Protein AF-A0A183C475-F1 (afdb_monomer_lite)

Secondary structure (DSSP, 8-state):
-----SSSSHHHHHHHHHHHHHHHTEEEE-GGG-SS---TT-EEEEETTEEEEEEEEP-TTTEESTTS-EE---

Organism: Globodera pallida (NCBI:txid36090)

InterPro domains:
  IPR000742 EGF-like domain [PS50026] (30-69)

Foldseek 3Di:
DDDDDDDDDPPVVVCVVVVVVQVVQKDKDALVPAPQRAPDPWIWIDGPVDRVPIFTDEDPQQFDDRRSPHGHDD

pLDDT: mean 70.56, std 19.62, range [29.06, 93.31]

Radius of gyration: 17.19 Å; chains: 1; bounding box: 41×46×28 Å

Sequence (74 aa):
MEGTSERSASILEANLSFFVLRLTLAIVVWPSQCQVGCLNGGVCAFQREDPAQQKCICLIGIWEGDRCERKGRF

Structure (mmCIF, N/CA/C/O backbone):
data_AF-A0A183C475-F1
#
_entry.id   AF-A0A183C475-F1
#
loop_
_atom_site.group_PDB
_atom_site.id
_atom_site.type_symbol
_atom_site.label_atom_id
_atom_site.label_alt_id
_atom_site.label_comp_id
_atom_site.label_asym_id
_atom_site.label_entity_id
_atom_site.label_seq_id
_atom_site.pdbx_PDB_ins_code
_atom_site.Cartn_x
_atom_site.Cartn_y
_atom_site.Cartn_z
_atom_site.occupancy
_atom_site.B_iso_or_equiv
_atom_site.auth_seq_id
_atom_site.auth_comp_id
_atom_site.auth_asym_id
_atom_site.auth_atom_id
_atom_site.pdbx_PDB_model_num
ATOM 1 N N . MET A 1 1 ? -33.153 -36.524 -11.253 1.00 32.41 1 MET A N 1
ATOM 2 C CA . MET A 1 1 ? -32.900 -36.020 -12.616 1.00 32.41 1 MET A CA 1
ATOM 3 C C . MET A 1 1 ? -33.299 -34.553 -12.567 1.00 32.41 1 MET A C 1
ATOM 5 O O . MET A 1 1 ? -34.476 -34.290 -12.390 1.00 32.41 1 MET A O 1
ATOM 9 N N . GLU A 1 2 ? -32.368 -33.708 -12.115 1.00 35.56 2 GLU A N 1
ATOM 10 C CA . GLU A 1 2 ? -31.644 -32.715 -12.947 1.00 35.56 2 GLU A CA 1
ATOM 11 C C . GLU A 1 2 ? -32.571 -31.549 -13.359 1.00 35.56 2 GLU A C 1
ATOM 13 O O . GLU A 1 2 ? -33.634 -31.787 -13.906 1.00 35.56 2 GLU A O 1
ATOM 18 N N . GLY A 1 3 ? -32.278 -30.273 -13.097 1.00 29.06 3 GLY A N 1
ATOM 19 C CA . GLY A 1 3 ? -30.982 -29.670 -12.833 1.00 29.06 3 GLY A CA 1
ATOM 20 C C . GLY A 1 3 ? -31.053 -28.296 -12.162 1.00 29.06 3 GLY A C 1
ATOM 21 O O . GLY A 1 3 ? -32.088 -27.645 -12.051 1.00 29.06 3 GLY A O 1
ATOM 22 N N . THR A 1 4 ? -29.883 -27.922 -11.668 1.00 45.00 4 THR A N 1
ATOM 23 C CA . THR A 1 4 ? -29.498 -26.678 -11.013 1.00 45.00 4 THR A CA 1
ATOM 24 C C . THR A 1 4 ? -29.256 -25.562 -12.029 1.00 45.00 4 THR A C 1
ATOM 26 O O . THR A 1 4 ? -28.403 -25.709 -12.899 1.00 45.00 4 THR A O 1
ATOM 29 N N . SER A 1 5 ? -29.915 -24.419 -11.868 1.00 44.62 5 SER A N 1
ATOM 30 C CA . SER A 1 5 ? -29.460 -23.105 -12.343 1.00 44.62 5 SER A CA 1
ATOM 31 C C . SER A 1 5 ? -30.216 -22.039 -11.532 1.00 44.62 5 SER A C 1
ATOM 33 O O . SER A 1 5 ? -31.241 -22.365 -10.953 1.00 44.62 5 SER A O 1
ATOM 35 N N . GLU A 1 6 ? -29.725 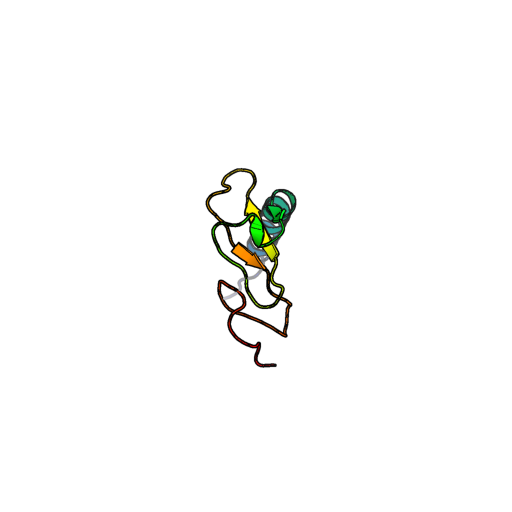-20.800 -11.453 1.00 40.94 6 GLU A N 1
ATOM 36 C CA . GLU A 1 6 ? -30.378 -19.619 -10.824 1.00 40.94 6 GLU A CA 1
ATOM 37 C C . GLU A 1 6 ? -30.029 -19.207 -9.368 1.00 40.94 6 GLU A C 1
ATOM 39 O O . GLU A 1 6 ? -30.726 -18.366 -8.807 1.00 40.94 6 GLU A O 1
ATOM 44 N N . ARG A 1 7 ? -28.934 -19.664 -8.729 1.00 40.56 7 ARG A N 1
ATOM 45 C CA . ARG A 1 7 ? -28.517 -19.106 -7.403 1.00 40.56 7 ARG A CA 1
ATOM 46 C C . ARG A 1 7 ? -27.158 -18.397 -7.324 1.00 40.56 7 ARG A C 1
ATOM 48 O O . ARG A 1 7 ? -26.801 -17.912 -6.255 1.00 40.56 7 ARG A O 1
ATOM 55 N N . SER A 1 8 ? -26.420 -18.257 -8.424 1.00 39.41 8 SER A N 1
ATOM 56 C CA . SER A 1 8 ? -25.016 -17.800 -8.361 1.00 39.41 8 SER A CA 1
ATOM 57 C C . SER A 1 8 ? -24.773 -16.316 -8.682 1.00 39.41 8 SER A C 1
ATOM 59 O O . SER A 1 8 ? -23.641 -15.862 -8.551 1.00 39.41 8 SER A O 1
ATOM 61 N N . ALA A 1 9 ? -25.787 -15.540 -9.081 1.00 37.47 9 ALA A N 1
ATOM 62 C CA . ALA A 1 9 ? -25.571 -14.176 -9.590 1.00 37.47 9 ALA A CA 1
ATOM 63 C C . ALA A 1 9 ? -25.565 -13.063 -8.517 1.00 37.47 9 ALA A C 1
ATOM 65 O O . ALA A 1 9 ? -25.014 -11.996 -8.758 1.00 37.47 9 ALA A O 1
ATOM 66 N N . SER A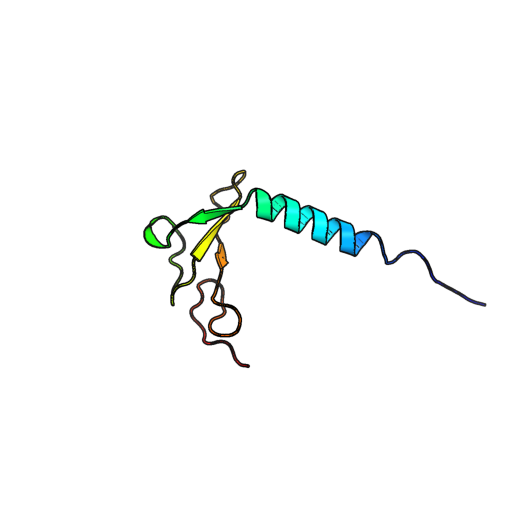 1 10 ? -26.126 -13.278 -7.321 1.00 33.91 10 SER A N 1
ATOM 67 C CA . SER A 1 10 ? -26.327 -12.184 -6.344 1.00 33.91 10 SER A CA 1
ATOM 68 C C . SER A 1 10 ? -25.204 -12.007 -5.312 1.00 33.91 10 SER A C 1
ATOM 70 O O . SER A 1 10 ? -25.119 -10.961 -4.675 1.00 33.91 10 SER A O 1
ATOM 72 N N . ILE A 1 11 ? -24.321 -12.995 -5.130 1.00 44.72 11 ILE A N 1
ATOM 73 C CA . ILE A 1 11 ? -23.240 -12.921 -4.125 1.00 44.72 11 ILE A CA 1
ATOM 74 C C . ILE A 1 11 ? -22.018 -12.165 -4.679 1.00 44.72 11 ILE A C 1
ATOM 76 O O . ILE A 1 11 ? -21.326 -11.476 -3.927 1.00 44.72 11 ILE A O 1
ATOM 80 N N . LEU A 1 12 ? -21.771 -12.231 -5.994 1.00 40.19 12 LEU A N 1
ATOM 81 C CA . LEU A 1 12 ? -20.664 -11.515 -6.639 1.00 40.19 12 LEU A CA 1
ATOM 82 C C . LEU A 1 12 ? -20.939 -10.000 -6.714 1.00 40.19 12 LEU A C 1
ATOM 84 O O . LEU A 1 12 ? -20.066 -9.206 -6.372 1.00 40.19 12 LEU A O 1
ATOM 88 N N . GLU A 1 13 ? -22.179 -9.609 -7.026 1.00 36.53 13 GLU A N 1
ATOM 89 C CA . GLU A 1 13 ? -22.638 -8.208 -7.070 1.00 36.53 13 GLU A CA 1
ATOM 90 C C . GLU A 1 13 ? -22.668 -7.543 -5.685 1.00 36.53 13 GLU A C 1
ATOM 92 O O . GLU A 1 13 ? -22.361 -6.357 -5.553 1.00 36.53 13 GLU A O 1
ATOM 97 N N . ALA A 1 14 ? -22.987 -8.299 -4.626 1.00 40.66 14 ALA A N 1
ATOM 98 C CA . ALA A 1 14 ? -22.962 -7.792 -3.255 1.00 40.66 14 ALA A CA 1
ATOM 99 C C . ALA A 1 14 ? -21.528 -7.531 -2.773 1.00 40.66 14 ALA A C 1
ATOM 101 O O . ALA A 1 14 ? -21.281 -6.509 -2.140 1.00 40.66 14 ALA A O 1
ATOM 102 N N . ASN A 1 15 ? -20.572 -8.405 -3.111 1.00 50.38 15 ASN A N 1
ATOM 103 C CA . ASN A 1 15 ? -19.159 -8.160 -2.823 1.00 50.38 15 ASN A CA 1
ATOM 104 C C . ASN A 1 15 ? -18.648 -6.967 -3.616 1.00 50.38 15 ASN A C 1
ATOM 106 O O . ASN A 1 15 ? -18.044 -6.095 -3.014 1.00 50.38 15 ASN A O 1
ATOM 110 N N . LEU A 1 16 ? -18.942 -6.878 -4.916 1.00 48.47 16 LEU A N 1
ATOM 111 C CA . LEU A 1 16 ? -18.535 -5.744 -5.742 1.00 48.47 16 LEU A CA 1
ATOM 112 C C . LEU A 1 16 ? -19.127 -4.429 -5.215 1.00 48.47 16 LEU A C 1
ATOM 114 O O . LEU A 1 16 ? -18.396 -3.463 -5.051 1.00 48.47 16 LEU A O 1
ATOM 118 N N . SER A 1 17 ? -20.408 -4.412 -4.836 1.00 52.03 17 SER A N 1
ATOM 119 C CA . SER A 1 17 ? -21.074 -3.238 -4.254 1.00 52.03 17 SER A CA 1
ATOM 120 C C . SER A 1 17 ? -20.516 -2.859 -2.880 1.00 52.03 17 SER A C 1
ATOM 122 O O . SER A 1 17 ? -20.307 -1.680 -2.613 1.00 52.03 17 SER A O 1
ATOM 124 N N . PHE A 1 18 ? -20.224 -3.830 -2.008 1.00 53.34 18 PHE A N 1
ATOM 125 C CA . PHE A 1 18 ? -19.621 -3.574 -0.694 1.00 53.34 18 PHE A CA 1
ATOM 126 C C . PHE A 1 18 ? -18.158 -3.130 -0.826 1.00 53.34 18 PHE A C 1
ATOM 128 O O . PHE A 1 18 ? -17.723 -2.235 -0.107 1.00 53.34 18 PHE A O 1
ATOM 135 N N . PHE A 1 19 ? -17.410 -3.711 -1.770 1.00 53.12 19 PHE A N 1
ATOM 136 C CA . PHE A 1 19 ? -16.035 -3.333 -2.099 1.00 53.12 19 PHE A CA 1
ATOM 137 C C . PHE A 1 19 ? -15.993 -1.923 -2.690 1.00 53.12 19 PHE A C 1
ATOM 139 O O . PHE A 1 19 ? -15.180 -1.124 -2.246 1.00 53.12 19 PHE A O 1
ATOM 146 N N . VAL A 1 20 ? -16.905 -1.585 -3.610 1.00 54.41 20 VAL A N 1
ATOM 147 C CA . VAL A 1 20 ? -17.058 -0.242 -4.196 1.00 54.41 20 VAL A CA 1
ATOM 148 C C . VAL A 1 20 ? -17.473 0.775 -3.129 1.00 54.41 20 VAL A C 1
ATOM 150 O O . VAL A 1 20 ? -16.851 1.829 -3.046 1.00 54.41 20 VAL A O 1
ATOM 153 N N . LEU A 1 21 ? -18.435 0.450 -2.258 1.00 50.88 21 LEU A N 1
ATOM 154 C CA . LEU A 1 21 ? -18.864 1.319 -1.153 1.00 50.88 21 LEU A CA 1
ATOM 155 C C . LEU A 1 21 ? -17.725 1.573 -0.144 1.00 50.88 21 LEU A C 1
ATOM 157 O O . LEU A 1 21 ? -17.509 2.706 0.289 1.00 50.88 21 LEU A O 1
ATOM 161 N N . ARG A 1 22 ? -16.948 0.534 0.191 1.00 54.72 22 ARG A N 1
ATOM 162 C CA . ARG A 1 22 ? -15.748 0.635 1.043 1.00 54.72 22 ARG A CA 1
ATOM 163 C C . ARG A 1 22 ? -14.626 1.419 0.357 1.00 54.72 22 ARG A C 1
ATOM 165 O O . ARG A 1 22 ? -13.957 2.203 1.019 1.00 54.72 22 ARG A O 1
ATOM 172 N N . LEU A 1 23 ? -14.450 1.266 -0.957 1.00 53.03 23 LEU A N 1
ATOM 173 C CA . LEU A 1 23 ? -13.500 2.049 -1.759 1.00 53.03 23 LEU A CA 1
ATOM 174 C C . LEU A 1 23 ? -13.887 3.528 -1.828 1.00 53.03 23 LEU A C 1
ATOM 176 O O . LEU A 1 23 ? -13.007 4.374 -1.726 1.00 53.03 23 LEU A O 1
ATOM 180 N N . THR A 1 24 ? -15.176 3.869 -1.920 1.00 59.69 24 THR A N 1
ATOM 181 C CA . THR A 1 24 ? -15.624 5.273 -1.855 1.00 59.69 24 THR A CA 1
ATOM 182 C C . THR A 1 24 ? -15.404 5.927 -0.486 1.00 59.69 24 THR A C 1
ATOM 184 O O . THR A 1 24 ? -15.375 7.153 -0.394 1.00 59.69 24 THR A O 1
ATOM 187 N N . LEU A 1 25 ? -15.210 5.133 0.573 1.00 65.56 25 LEU A N 1
ATOM 188 C CA . LEU A 1 25 ? -14.844 5.595 1.918 1.00 65.56 25 LEU A CA 1
ATOM 189 C C . LEU A 1 25 ? -13.341 5.457 2.210 1.00 65.56 25 LEU A C 1
ATOM 191 O O . LEU A 1 25 ? -12.888 5.849 3.289 1.00 65.56 25 LEU A O 1
ATOM 195 N N . ALA A 1 26 ? -12.561 4.932 1.261 1.00 70.56 26 ALA A N 1
ATOM 196 C CA . ALA A 1 26 ? -11.121 4.819 1.397 1.00 70.56 26 ALA A CA 1
ATOM 197 C C . ALA A 1 26 ? -10.466 6.179 1.135 1.00 70.56 26 ALA A C 1
ATOM 199 O O . ALA A 1 26 ? -10.648 6.798 0.085 1.00 70.56 26 ALA A O 1
ATOM 200 N N . ILE A 1 27 ? -9.689 6.646 2.104 1.00 75.88 27 ILE A N 1
ATOM 201 C CA . ILE A 1 27 ? -8.893 7.861 1.973 1.00 75.88 27 ILE A CA 1
ATOM 202 C C . ILE A 1 27 ? -7.515 7.439 1.471 1.00 75.88 27 ILE A C 1
ATOM 204 O O . ILE A 1 27 ? -6.868 6.581 2.072 1.00 75.88 27 ILE A O 1
ATOM 208 N N . VAL A 1 28 ? -7.079 8.035 0.360 1.00 79.38 28 VAL A N 1
ATOM 209 C CA . VAL A 1 28 ? -5.751 7.803 -0.218 1.00 79.38 28 VAL A CA 1
ATOM 210 C C . VAL A 1 28 ? -4.835 8.954 0.174 1.00 79.38 28 VAL A C 1
ATOM 212 O O . VAL A 1 28 ? -5.157 10.118 -0.066 1.00 79.38 28 VAL A O 1
ATOM 215 N N . VAL A 1 29 ? -3.694 8.629 0.776 1.00 77.81 29 VAL A N 1
ATOM 216 C CA . VAL A 1 29 ? -2.703 9.603 1.252 1.00 77.81 29 VAL A CA 1
ATOM 217 C C . VAL A 1 29 ? -1.299 9.276 0.755 1.00 77.81 29 VAL A C 1
ATOM 219 O O . VAL A 1 29 ? -1.004 8.168 0.294 1.00 77.81 29 VAL A O 1
ATOM 222 N N . TRP A 1 30 ? -0.406 10.258 0.884 1.00 72.00 30 TRP A N 1
ATOM 223 C CA . TRP A 1 30 ? 1.014 10.070 0.606 1.00 72.00 30 TRP A CA 1
ATOM 224 C C . TRP A 1 30 ? 1.669 9.115 1.618 1.00 72.00 30 TRP A C 1
ATOM 226 O O . TRP A 1 30 ? 1.308 9.133 2.797 1.00 72.00 30 TRP A O 1
ATOM 236 N N . PRO A 1 31 ? 2.688 8.331 1.206 1.00 70.62 31 PRO A N 1
ATOM 237 C CA . PRO A 1 31 ? 3.344 7.351 2.077 1.00 70.62 31 PRO A CA 1
ATOM 238 C C . PRO A 1 31 ? 3.934 7.938 3.363 1.00 70.62 31 PRO A C 1
ATOM 240 O O . PRO A 1 31 ? 3.992 7.249 4.373 1.00 70.62 31 PRO A O 1
ATOM 243 N N . SER A 1 32 ? 4.340 9.212 3.352 1.00 71.44 32 SER A N 1
ATOM 244 C CA . SER A 1 32 ? 4.891 9.912 4.522 1.00 71.44 32 SER A CA 1
ATOM 245 C C . SER A 1 32 ? 3.893 10.094 5.670 1.00 71.44 32 SER A C 1
ATOM 247 O O . SER A 1 32 ? 4.305 10.376 6.790 1.00 71.44 32 SER A O 1
ATOM 249 N N . GLN A 1 33 ? 2.595 9.947 5.400 1.00 72.06 33 GLN A N 1
ATOM 250 C CA . GLN A 1 33 ? 1.513 10.098 6.377 1.00 72.06 33 GLN A CA 1
ATOM 251 C C . GLN A 1 33 ? 0.985 8.747 6.882 1.00 72.06 33 GLN A C 1
ATOM 253 O O . GLN A 1 33 ? 0.060 8.702 7.691 1.00 72.06 33 GLN A O 1
ATOM 258 N N . CYS A 1 34 ? 1.549 7.645 6.393 1.00 76.31 34 CYS A N 1
ATOM 259 C CA . CYS A 1 34 ? 1.096 6.296 6.684 1.00 76.31 34 CYS A CA 1
ATOM 260 C C . CYS A 1 34 ? 2.028 5.637 7.715 1.00 76.31 34 CYS A C 1
ATOM 262 O O . CYS A 1 34 ? 3.243 5.827 7.666 1.00 76.31 34 CYS A O 1
ATOM 264 N N . GLN A 1 35 ? 1.480 4.853 8.650 1.00 80.12 35 GLN A N 1
ATOM 265 C CA . GLN A 1 35 ? 2.298 4.047 9.565 1.00 80.12 35 GLN A CA 1
ATOM 266 C C . GLN A 1 35 ? 2.959 2.892 8.807 1.00 80.12 35 GLN A C 1
ATOM 268 O O . GLN A 1 35 ? 4.104 2.538 9.093 1.00 80.12 35 GLN A O 1
ATOM 273 N N . VAL A 1 36 ? 2.268 2.334 7.803 1.00 78.25 36 VAL A N 1
ATOM 274 C CA . VAL A 1 36 ? 2.870 1.384 6.864 1.00 78.25 36 VAL A CA 1
ATOM 275 C C . VAL A 1 36 ? 3.572 2.143 5.733 1.00 78.25 36 VAL A C 1
ATOM 277 O O . VAL A 1 36 ? 2.957 2.807 4.903 1.00 78.25 36 VAL A O 1
ATOM 280 N N . GLY A 1 37 ? 4.904 2.087 5.703 1.00 86.56 37 GLY A N 1
ATOM 281 C CA . GLY A 1 37 ? 5.684 2.774 4.672 1.00 86.56 37 GLY A CA 1
ATOM 282 C C . GLY A 1 37 ? 5.578 2.065 3.320 1.00 86.56 37 GLY A C 1
ATOM 283 O O . GLY A 1 37 ? 6.294 1.085 3.098 1.00 86.56 37 GLY A O 1
ATOM 284 N N . CYS A 1 38 ? 4.720 2.540 2.419 1.00 90.12 38 CYS A N 1
ATOM 285 C CA . CYS A 1 38 ? 4.612 1.997 1.062 1.00 90.12 38 CYS A CA 1
ATOM 286 C C . CYS A 1 38 ? 5.869 2.322 0.240 1.00 90.12 38 CYS A C 1
ATOM 288 O O . CYS A 1 38 ? 6.338 3.461 0.229 1.00 90.12 38 CYS A O 1
ATOM 290 N N . LEU A 1 39 ? 6.434 1.313 -0.424 1.00 90.56 39 LEU A N 1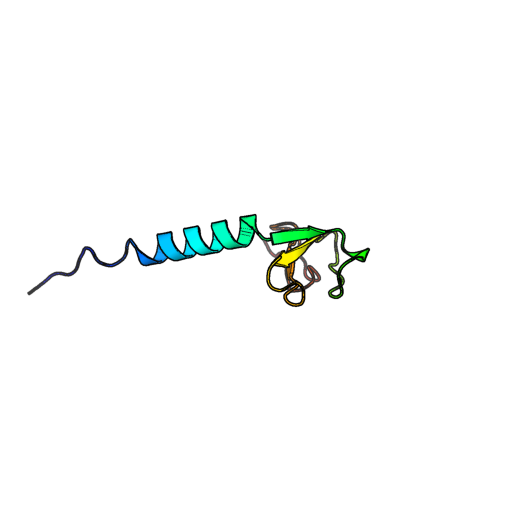
ATOM 291 C CA . LEU A 1 39 ? 7.663 1.425 -1.211 1.00 90.56 39 LEU A CA 1
ATOM 292 C C . LEU A 1 39 ? 7.354 1.594 -2.703 1.00 90.56 39 LEU A C 1
ATOM 294 O O . LEU A 1 39 ? 6.213 1.461 -3.141 1.00 90.56 39 LEU A O 1
ATOM 298 N N . ASN A 1 40 ? 8.392 1.893 -3.488 1.00 90.62 40 ASN A N 1
ATOM 299 C CA . ASN A 1 40 ? 8.364 1.866 -4.956 1.00 90.62 40 ASN A CA 1
ATOM 300 C C . ASN A 1 40 ? 7.217 2.668 -5.607 1.00 90.62 40 ASN A C 1
ATOM 302 O O . ASN A 1 40 ? 6.687 2.284 -6.648 1.00 90.62 40 ASN A O 1
ATOM 306 N N . GLY A 1 41 ? 6.838 3.796 -4.997 1.00 83.75 41 GLY A N 1
ATOM 307 C CA . GLY A 1 41 ? 5.779 4.671 -5.510 1.00 83.75 41 GLY A CA 1
ATOM 308 C C . GLY A 1 41 ? 4.353 4.181 -5.235 1.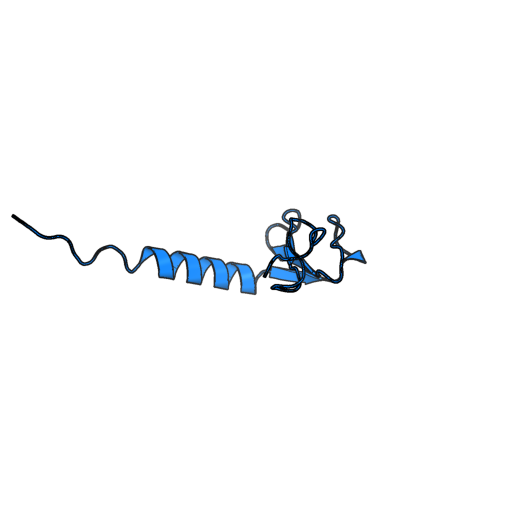00 83.75 41 GLY A C 1
ATOM 309 O O . GLY A 1 41 ? 3.417 4.722 -5.816 1.00 83.75 41 GLY A O 1
ATOM 310 N N . GLY A 1 42 ? 4.174 3.180 -4.366 1.00 87.19 42 GLY A N 1
ATOM 311 C CA . GLY A 1 42 ? 2.858 2.797 -3.863 1.00 87.19 42 GLY A CA 1
ATOM 312 C C . GLY A 1 42 ? 2.220 3.905 -3.022 1.00 87.19 42 GLY A C 1
ATOM 313 O O . GLY A 1 42 ? 2.916 4.697 -2.387 1.00 87.19 42 GLY A O 1
ATOM 314 N N . VAL A 1 43 ? 0.889 3.948 -3.002 1.00 88.19 43 VAL A N 1
ATOM 315 C CA . VAL A 1 43 ? 0.106 4.899 -2.195 1.00 88.19 43 VAL A CA 1
ATOM 316 C C . VAL A 1 43 ? -0.546 4.188 -1.017 1.00 88.19 43 VAL A C 1
ATOM 318 O O . VAL A 1 43 ? -0.841 2.998 -1.096 1.00 88.19 43 VAL A O 1
ATOM 321 N N . CYS A 1 44 ? -0.770 4.902 0.081 1.00 87.44 44 CYS A N 1
ATOM 322 C CA . CYS A 1 44 ? -1.421 4.337 1.257 1.00 87.44 44 CYS A CA 1
ATOM 323 C C . CYS A 1 44 ? -2.920 4.626 1.211 1.00 87.44 44 CYS A C 1
ATOM 325 O O . CYS A 1 44 ? -3.328 5.769 1.006 1.00 87.44 44 CYS A O 1
ATOM 327 N N . ALA A 1 45 ? -3.727 3.591 1.414 1.00 86.75 45 ALA A N 1
ATOM 328 C CA . ALA A 1 45 ? -5.171 3.679 1.523 1.00 86.75 45 ALA A CA 1
ATOM 329 C C . ALA A 1 45 ? -5.622 3.121 2.874 1.00 86.75 45 ALA A C 1
ATOM 331 O O . ALA A 1 45 ? -5.157 2.068 3.311 1.00 86.75 45 ALA A O 1
ATOM 332 N N . PHE A 1 46 ? -6.549 3.810 3.525 1.00 83.25 46 PHE A N 1
ATOM 333 C CA . PHE A 1 46 ? -7.178 3.340 4.757 1.00 83.25 46 PHE A CA 1
ATOM 334 C C . PHE A 1 46 ? -8.665 3.668 4.752 1.00 83.25 46 PHE A C 1
ATOM 336 O O . PHE A 1 46 ? -9.116 4.569 4.042 1.00 83.25 46 PHE A O 1
ATOM 343 N N . GLN A 1 47 ? -9.435 2.916 5.531 1.00 80.06 47 GLN A N 1
ATOM 344 C CA . GLN A 1 47 ? -10.868 3.154 5.655 1.00 80.06 47 GLN A CA 1
ATOM 345 C C . GLN A 1 47 ? -11.110 4.332 6.591 1.00 80.06 47 GLN A C 1
ATOM 347 O O . GLN A 1 47 ? -10.478 4.430 7.641 1.00 80.06 47 GLN A O 1
ATOM 352 N N . ARG A 1 48 ? -12.043 5.218 6.240 1.00 75.06 48 ARG A N 1
ATOM 353 C CA . ARG A 1 48 ? -12.418 6.338 7.112 1.00 75.06 48 ARG A CA 1
ATOM 354 C C . ARG A 1 48 ? -12.889 5.859 8.488 1.00 75.06 48 ARG A C 1
ATOM 356 O O . ARG A 1 48 ? -12.583 6.502 9.486 1.00 75.06 48 ARG A O 1
ATOM 363 N N . GLU A 1 49 ? -13.628 4.754 8.532 1.00 80.38 49 GLU A N 1
ATOM 364 C CA . GLU A 1 49 ? -14.204 4.203 9.762 1.00 80.38 49 GLU A CA 1
ATOM 365 C C . GLU A 1 49 ? -13.160 3.508 10.646 1.00 80.38 49 GLU A C 1
ATOM 367 O O . GLU A 1 49 ? -13.363 3.400 11.853 1.00 80.38 49 GLU A O 1
ATOM 372 N N . ASP A 1 50 ? -12.055 3.046 10.056 1.00 76.69 50 ASP A N 1
ATOM 373 C CA . ASP A 1 50 ? -10.957 2.390 10.764 1.00 76.69 50 ASP A CA 1
ATOM 374 C C . ASP A 1 50 ? -9.604 2.751 10.120 1.00 76.69 50 ASP A C 1
ATOM 376 O O . ASP A 1 50 ? -9.093 2.024 9.256 1.00 76.69 50 ASP A O 1
ATOM 380 N N . PRO A 1 51 ? -9.001 3.883 10.528 1.00 77.75 51 PRO A N 1
ATOM 381 C CA . PRO A 1 51 ? -7.731 4.344 9.982 1.00 77.75 51 PRO A CA 1
ATOM 382 C C . PRO A 1 51 ? -6.535 3.476 10.399 1.00 77.75 51 PRO A C 1
ATOM 384 O O . PRO A 1 51 ? -5.454 3.645 9.833 1.00 77.75 51 PRO A O 1
ATOM 387 N N . ALA A 1 52 ? -6.701 2.546 11.352 1.00 81.88 52 ALA A N 1
ATOM 388 C CA . ALA A 1 52 ? -5.654 1.592 11.713 1.00 81.88 52 ALA A CA 1
ATOM 389 C C . ALA A 1 52 ? -5.479 0.511 10.636 1.00 81.88 52 ALA A C 1
ATOM 391 O O . ALA A 1 52 ? -4.391 -0.047 10.480 1.00 81.88 52 ALA A O 1
ATOM 392 N N . GLN A 1 53 ? -6.522 0.237 9.845 1.00 82.81 53 GLN A N 1
ATOM 393 C CA . GLN A 1 53 ? -6.437 -0.694 8.729 1.00 82.81 53 GLN A CA 1
ATOM 394 C C . GLN A 1 53 ? -5.870 -0.007 7.480 1.00 82.81 53 GLN A C 1
ATOM 396 O O . GLN A 1 53 ? -6.585 0.333 6.535 1.00 82.81 53 GLN A O 1
ATOM 401 N N . GLN A 1 54 ? -4.553 0.178 7.479 1.00 84.06 54 GLN A N 1
ATOM 402 C CA . GLN A 1 54 ? -3.817 0.752 6.358 1.00 84.06 54 GLN A CA 1
ATOM 403 C C . GLN A 1 54 ? -3.357 -0.335 5.382 1.00 84.06 54 GLN A C 1
ATOM 405 O O . GLN A 1 54 ? -2.861 -1.387 5.788 1.00 84.06 54 GLN A O 1
ATOM 410 N N . LYS A 1 55 ? -3.497 -0.077 4.082 1.00 86.81 55 LYS A N 1
ATOM 411 C CA . LYS A 1 55 ? -3.014 -0.942 3.000 1.00 86.81 55 LYS A CA 1
ATOM 412 C C . LYS A 1 55 ? -2.254 -0.127 1.965 1.00 86.81 55 LYS A C 1
ATOM 414 O O . LYS A 1 55 ? -2.636 1.000 1.656 1.00 86.81 55 LYS A O 1
ATOM 419 N N . CYS A 1 56 ? -1.215 -0.718 1.388 1.00 89.06 56 CYS A N 1
ATOM 420 C CA . CYS A 1 56 ? -0.539 -0.132 0.240 1.00 89.06 56 CYS A CA 1
ATOM 421 C C . CYS A 1 56 ? -1.225 -0.557 -1.059 1.00 89.06 56 CYS A C 1
ATOM 423 O O . CYS A 1 56 ? -1.518 -1.732 -1.272 1.00 89.06 56 CYS A O 1
ATOM 425 N N . ILE A 1 57 ? -1.461 0.411 -1.938 1.00 88.50 57 ILE A N 1
ATOM 426 C CA . ILE A 1 57 ? -1.892 0.185 -3.312 1.00 88.50 57 ILE A CA 1
ATOM 427 C C . ILE A 1 57 ? -0.673 0.358 -4.209 1.00 88.50 57 ILE A C 1
ATOM 429 O O . ILE A 1 57 ? -0.060 1.427 -4.259 1.00 88.50 57 ILE A O 1
ATOM 433 N N . CYS A 1 58 ? -0.321 -0.720 -4.899 1.00 90.12 58 CYS A N 1
ATOM 434 C CA . CYS A 1 58 ? 0.858 -0.788 -5.748 1.00 90.12 58 CYS A CA 1
ATOM 435 C C . CYS A 1 58 ? 0.543 -0.413 -7.193 1.00 90.12 58 CYS A C 1
ATOM 437 O O . CYS A 1 58 ? -0.595 -0.520 -7.653 1.00 90.12 58 CY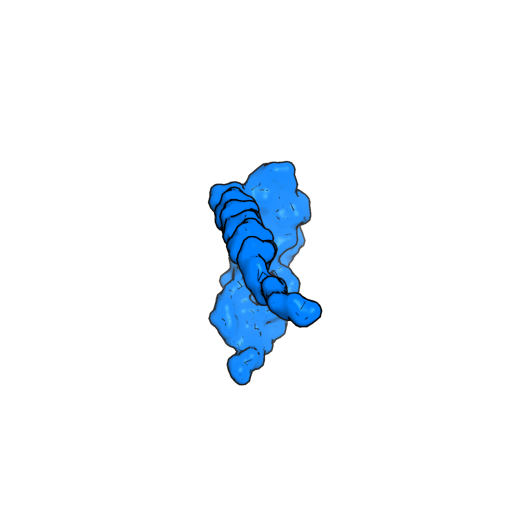S A O 1
ATOM 439 N N . LEU A 1 59 ? 1.580 -0.008 -7.927 1.00 87.12 59 LEU A N 1
ATOM 440 C CA . LEU A 1 59 ? 1.500 0.177 -9.372 1.00 87.12 59 LEU A CA 1
ATOM 441 C C . LEU A 1 59 ? 1.243 -1.180 -10.034 1.00 87.12 59 LEU A C 1
ATOM 443 O O . LEU A 1 59 ? 2.143 -2.019 -10.116 1.00 87.12 59 LEU A O 1
ATOM 447 N N . ILE A 1 60 ? -0.001 -1.381 -10.473 1.00 86.50 60 ILE A N 1
ATOM 448 C CA . ILE A 1 60 ? -0.508 -2.648 -11.005 1.00 86.50 60 ILE A CA 1
ATOM 449 C C . ILE A 1 60 ? 0.402 -3.157 -12.127 1.00 86.50 60 ILE A C 1
ATOM 451 O O . ILE A 1 60 ? 0.772 -2.417 -13.037 1.00 86.50 60 ILE A O 1
ATOM 455 N N . GLY A 1 61 ? 0.777 -4.433 -12.036 1.00 83.25 61 GLY A N 1
ATOM 456 C CA . GLY A 1 61 ? 1.678 -5.103 -12.972 1.00 83.25 61 GLY A CA 1
ATOM 457 C C . GLY A 1 61 ? 3.164 -4.836 -12.713 1.00 83.25 61 GLY A C 1
ATOM 458 O O . GLY A 1 61 ? 3.986 -5.685 -13.019 1.00 83.25 61 GLY A O 1
ATOM 459 N N . ILE A 1 62 ? 3.542 -3.716 -12.092 1.00 90.44 62 ILE A N 1
ATOM 460 C CA . ILE A 1 62 ? 4.957 -3.355 -11.901 1.00 90.44 62 ILE A CA 1
ATOM 461 C C . ILE A 1 62 ? 5.473 -3.794 -10.530 1.00 90.44 62 ILE A C 1
ATOM 463 O O . ILE A 1 62 ? 6.571 -4.345 -10.436 1.00 90.44 62 ILE A O 1
ATOM 467 N N . TRP A 1 6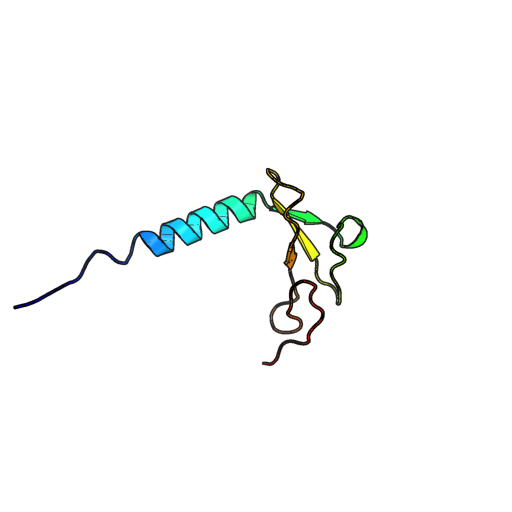3 ? 4.693 -3.557 -9.474 1.00 92.19 63 TRP A N 1
ATOM 468 C CA . TRP A 1 63 ? 5.061 -3.861 -8.090 1.00 92.19 63 TRP A CA 1
ATOM 469 C C . TRP A 1 63 ? 3.908 -4.549 -7.356 1.00 92.19 63 TRP A C 1
ATOM 471 O O . TRP A 1 63 ? 2.739 -4.256 -7.595 1.00 92.19 63 TRP A O 1
ATOM 481 N N . GLU A 1 64 ? 4.246 -5.454 -6.446 1.00 91.25 64 GLU A N 1
ATOM 482 C CA . GLU A 1 64 ? 3.332 -6.281 -5.665 1.00 91.25 64 GLU A CA 1
ATOM 483 C C . GLU A 1 64 ? 3.887 -6.539 -4.252 1.00 91.25 64 GLU A C 1
ATOM 485 O O . GLU A 1 64 ? 5.046 -6.237 -3.952 1.00 91.25 64 GLU A O 1
ATOM 490 N N . GLY A 1 65 ? 3.055 -7.120 -3.385 1.00 88.94 65 GLY A N 1
ATOM 491 C CA . GLY A 1 65 ? 3.357 -7.318 -1.964 1.00 88.94 65 GLY A CA 1
ATOM 492 C C . GLY A 1 65 ? 2.672 -6.289 -1.068 1.00 88.94 65 GLY A C 1
ATOM 493 O O . GLY A 1 65 ? 2.125 -5.296 -1.550 1.00 88.94 65 GLY A O 1
ATOM 494 N N . ASP A 1 66 ? 2.696 -6.535 0.241 1.00 89.88 66 ASP A N 1
ATOM 495 C CA . ASP A 1 66 ? 1.961 -5.734 1.231 1.00 89.88 66 ASP A CA 1
ATOM 496 C C . ASP A 1 66 ? 2.454 -4.284 1.303 1.00 89.88 66 ASP A C 1
ATOM 498 O O . ASP A 1 66 ? 1.716 -3.387 1.713 1.00 89.88 66 ASP A O 1
ATOM 502 N N . ARG A 1 67 ? 3.704 -4.042 0.891 1.00 92.00 67 ARG A N 1
ATOM 503 C CA . ARG A 1 67 ? 4.345 -2.725 0.853 1.00 92.00 67 ARG A CA 1
ATOM 504 C C . ARG A 1 67 ? 4.856 -2.364 -0.538 1.00 92.00 67 ARG A C 1
ATOM 506 O O . ARG A 1 67 ? 5.645 -1.427 -0.655 1.00 92.00 67 ARG A O 1
ATOM 513 N N . CYS A 1 68 ? 4.413 -3.064 -1.581 1.00 92.25 68 CYS A N 1
ATOM 514 C CA . CYS A 1 68 ? 4.899 -2.895 -2.954 1.00 92.25 68 CYS A CA 1
ATOM 515 C C . CYS A 1 68 ? 6.406 -3.154 -3.100 1.00 92.25 68 CYS A C 1
ATOM 517 O O . CYS A 1 68 ? 7.089 -2.525 -3.906 1.00 92.25 68 CYS A O 1
ATOM 519 N N . GLU A 1 69 ? 6.948 -4.054 -2.285 1.00 93.19 69 GLU A N 1
ATOM 520 C CA . GLU A 1 69 ? 8.375 -4.339 -2.181 1.00 93.19 69 GLU A CA 1
ATOM 521 C C . GLU A 1 69 ? 8.888 -5.316 -3.247 1.00 93.19 69 GLU A C 1
ATOM 523 O O . GLU A 1 69 ? 10.091 -5.365 -3.510 1.00 93.19 69 GLU A O 1
ATOM 528 N N . ARG A 1 70 ? 7.996 -6.080 -3.884 1.00 93.31 70 ARG A N 1
ATOM 529 C CA . ARG A 1 70 ? 8.356 -7.088 -4.887 1.00 93.31 70 ARG A CA 1
ATOM 530 C C . ARG A 1 70 ? 7.980 -6.611 -6.278 1.00 93.31 70 ARG A C 1
ATOM 532 O O . ARG A 1 70 ? 6.945 -5.989 -6.472 1.00 93.31 70 ARG A O 1
ATOM 539 N N . LYS A 1 71 ? 8.820 -6.909 -7.266 1.00 91.88 71 LYS A N 1
ATOM 540 C CA . LYS A 1 71 ? 8.528 -6.592 -8.666 1.00 91.88 71 LYS A CA 1
ATOM 541 C C . LYS A 1 71 ? 7.495 -7.586 -9.199 1.00 91.88 71 LYS A C 1
ATOM 543 O O . LYS A 1 71 ? 7.688 -8.792 -9.037 1.00 91.88 71 LYS A O 1
ATOM 548 N N . GLY A 1 72 ? 6.429 -7.077 -9.812 1.00 84.69 72 GLY A N 1
ATOM 549 C CA . GLY A 1 72 ? 5.394 -7.886 -10.445 1.00 84.69 72 GLY A CA 1
ATOM 550 C C . GLY A 1 72 ? 6.011 -8.778 -11.518 1.00 84.69 72 GLY A C 1
ATOM 551 O O . GLY A 1 72 ? 6.831 -8.323 -12.323 1.00 84.69 72 GLY A O 1
ATOM 552 N N . ARG A 1 73 ? 5.667 -10.066 -11.496 1.00 75.12 73 ARG A N 1
ATOM 553 C CA . ARG A 1 73 ? 5.984 -10.976 -12.600 1.00 75.12 73 ARG A CA 1
ATOM 554 C C . ARG A 1 73 ? 4.816 -10.926 -13.580 1.00 75.12 73 ARG A C 1
ATOM 556 O O . ARG A 1 73 ? 3.710 -11.306 -13.207 1.00 75.12 73 ARG A O 1
ATOM 563 N N . PHE A 1 74 ? 5.076 -10.408 -14.776 1.00 60.94 74 PHE A N 1
ATOM 564 C CA . PHE A 1 74 ? 4.150 -10.441 -15.908 1.00 60.94 74 PHE A CA 1
ATOM 565 C C . PHE A 1 74 ? 4.114 -11.827 -16.550 1.00 60.94 74 PHE A C 1
ATOM 567 O O . PHE A 1 74 ? 5.190 -12.471 -16.595 1.00 60.94 74 PHE A O 1
#